Protein AF-A0A3D5Q5G3-F1 (afdb_monomer_lite)

Radius of gyration: 12.43 Å; chains: 1; bounding box: 27×20×36 Å

pLDDT: mean 92.08, std 9.96, range [55.62, 98.06]

Structure (mmCIF, N/CA/C/O backbone):
data_AF-A0A3D5Q5G3-F1
#
_entry.id   AF-A0A3D5Q5G3-F1
#
loop_
_atom_site.group_PDB
_atom_site.id
_atom_site.type_symbol
_atom_site.label_atom_id
_atom_site.label_alt_id
_atom_site.label_comp_id
_atom_site.label_asym_id
_atom_site.label_entity_id
_atom_site.label_seq_id
_atom_site.pdbx_PDB_ins_code
_atom_site.Cartn_x
_atom_site.Cartn_y
_atom_site.Cartn_z
_atom_site.occupancy
_atom_site.B_iso_or_equiv
_atom_site.auth_seq_id
_atom_site.auth_comp_id
_atom_site.auth_asym_id
_atom_site.auth_atom_id
_atom_site.pdbx_PDB_model_num
ATOM 1 N N . GLY A 1 1 ? 11.482 11.653 -7.507 1.00 66.12 1 GLY A N 1
ATOM 2 C CA . GLY A 1 1 ? 10.534 11.789 -6.381 1.00 66.12 1 GLY A CA 1
ATOM 3 C C . GLY A 1 1 ? 11.196 11.290 -5.114 1.00 66.12 1 GLY A C 1
ATOM 4 O O . GLY A 1 1 ? 12.143 10.528 -5.214 1.00 66.12 1 GLY A O 1
ATOM 5 N N . THR A 1 2 ? 10.734 11.714 -3.942 1.00 88.69 2 THR A N 1
ATOM 6 C CA . THR A 1 2 ? 11.377 11.427 -2.642 1.00 88.69 2 THR A CA 1
ATOM 7 C C . THR A 1 2 ? 11.090 10.029 -2.080 1.00 88.69 2 THR A C 1
ATOM 9 O O . THR A 1 2 ? 11.610 9.689 -1.027 1.00 88.69 2 THR A O 1
ATOM 12 N N . GLY A 1 3 ? 10.252 9.223 -2.743 1.00 87.12 3 GLY A N 1
ATOM 13 C CA . GLY A 1 3 ? 9.876 7.885 -2.262 1.00 87.12 3 GLY A CA 1
ATOM 14 C C . GLY A 1 3 ? 8.893 7.880 -1.084 1.00 87.12 3 GLY A C 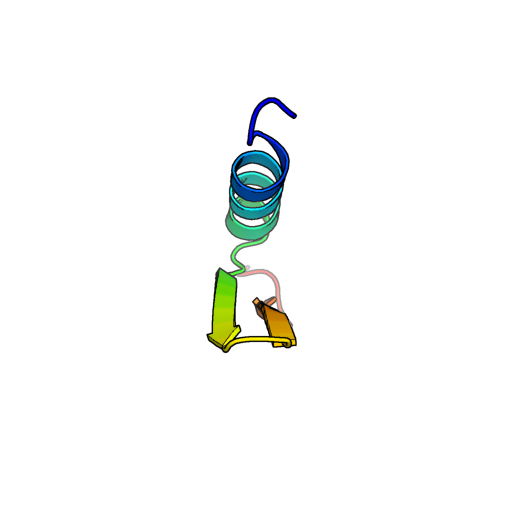1
ATOM 15 O O . GLY A 1 3 ? 8.603 6.823 -0.542 1.00 87.12 3 GLY A O 1
ATOM 16 N N . LEU A 1 4 ? 8.347 9.039 -0.702 1.00 94.06 4 LEU A N 1
ATOM 17 C CA . LEU A 1 4 ? 7.478 9.181 0.475 1.00 94.06 4 LEU A CA 1
ATOM 18 C C . LEU A 1 4 ? 6.043 8.670 0.275 1.00 94.06 4 LEU A C 1
ATOM 20 O O . LEU A 1 4 ? 5.318 8.505 1.248 1.00 94.06 4 LEU A O 1
ATOM 24 N N . GLY A 1 5 ? 5.608 8.435 -0.966 1.00 93.94 5 GLY A N 1
ATOM 25 C CA . GLY A 1 5 ? 4.221 8.047 -1.245 1.00 93.94 5 GLY A CA 1
ATOM 26 C C . GLY A 1 5 ? 3.819 6.755 -0.533 1.00 93.94 5 GLY A C 1
ATOM 27 O O . GLY A 1 5 ? 2.836 6.741 0.199 1.00 93.94 5 GLY A O 1
ATOM 28 N N . LEU A 1 6 ? 4.623 5.696 -0.676 1.00 93.75 6 LEU A N 1
ATOM 29 C CA . LEU A 1 6 ? 4.307 4.391 -0.095 1.00 93.75 6 LEU A CA 1
ATOM 30 C C . LEU A 1 6 ? 4.349 4.405 1.437 1.00 93.75 6 LEU A C 1
ATOM 32 O O . LEU A 1 6 ? 3.489 3.799 2.065 1.00 93.75 6 LEU A O 1
ATOM 36 N N . SER A 1 7 ? 5.298 5.123 2.044 1.00 94.00 7 SER A N 1
ATOM 37 C CA . SER A 1 7 ? 5.390 5.203 3.506 1.00 94.00 7 SER A CA 1
ATOM 38 C C . SER A 1 7 ? 4.224 5.982 4.119 1.00 94.00 7 SER A C 1
ATOM 40 O O . SER A 1 7 ? 3.701 5.581 5.158 1.00 94.00 7 SER A O 1
ATOM 42 N N . ILE A 1 8 ? 3.759 7.049 3.457 1.00 96.25 8 ILE A N 1
ATOM 43 C CA . ILE A 1 8 ? 2.542 7.769 3.855 1.00 96.25 8 ILE A CA 1
ATOM 44 C C . ILE A 1 8 ? 1.321 6.849 3.725 1.00 96.25 8 ILE A C 1
ATOM 46 O O . ILE A 1 8 ? 0.544 6.729 4.670 1.00 96.25 8 ILE A O 1
ATOM 50 N N . THR A 1 9 ? 1.175 6.155 2.592 1.00 96.31 9 THR A N 1
ATOM 51 C CA . THR A 1 9 ? 0.078 5.205 2.357 1.00 96.3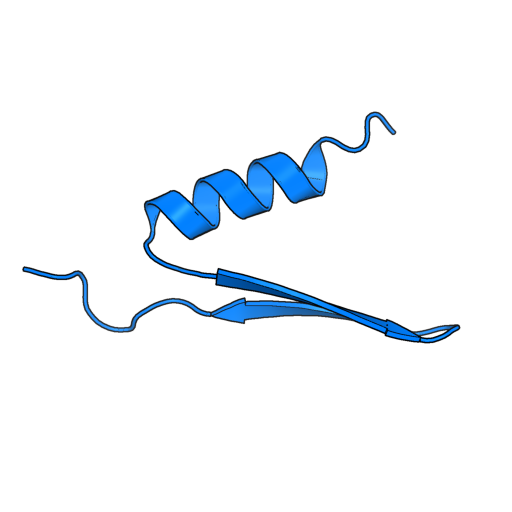1 9 THR A CA 1
ATOM 52 C C . THR A 1 9 ? 0.055 4.087 3.402 1.00 96.31 9 THR A C 1
ATOM 54 O O . THR A 1 9 ? -0.993 3.835 3.992 1.00 96.31 9 THR A O 1
ATOM 57 N N . GLN A 1 10 ? 1.202 3.467 3.696 1.00 95.94 10 GLN A N 1
ATOM 58 C CA . GLN A 1 10 ? 1.340 2.446 4.740 1.00 95.94 10 GLN A CA 1
ATOM 59 C C . GLN A 1 10 ? 0.939 2.975 6.120 1.00 95.94 10 GLN A C 1
ATOM 61 O O . GLN A 1 10 ? 0.235 2.287 6.856 1.00 95.94 10 GLN A O 1
ATOM 66 N N . SER A 1 11 ? 1.351 4.201 6.463 1.00 97.06 11 SER A N 1
ATOM 67 C CA . SER A 1 11 ? 1.013 4.812 7.750 1.00 97.06 11 SER A CA 1
ATOM 68 C C . SER A 1 11 ? -0.490 5.048 7.900 1.00 97.06 11 SER A C 1
ATOM 70 O O . SER A 1 11 ? -1.054 4.675 8.926 1.00 97.06 11 SER A O 1
ATOM 72 N N . ILE A 1 12 ? -1.143 5.612 6.878 1.00 96.88 12 ILE A N 1
ATOM 73 C CA . ILE A 1 12 ? -2.592 5.865 6.884 1.00 96.88 12 ILE A CA 1
ATOM 74 C C . ILE A 1 12 ? -3.356 4.544 6.992 1.00 96.88 12 ILE A C 1
ATOM 76 O O . ILE A 1 12 ? -4.207 4.386 7.859 1.00 96.88 12 ILE A O 1
ATOM 80 N N . ILE A 1 13 ? -3.024 3.566 6.150 1.00 96.50 13 ILE A N 1
ATOM 81 C CA . ILE A 1 13 ? -3.713 2.272 6.133 1.00 96.50 13 ILE A CA 1
ATOM 82 C C . ILE A 1 13 ? -3.549 1.543 7.473 1.00 96.50 13 ILE A C 1
ATOM 84 O O . ILE A 1 13 ? -4.526 1.019 8.002 1.00 96.50 13 ILE A O 1
ATOM 88 N N . GLY A 1 14 ? -2.355 1.581 8.073 1.00 95.19 14 GLY A N 1
ATOM 89 C CA . GLY A 1 14 ? -2.111 1.004 9.395 1.00 95.19 14 GLY A CA 1
ATOM 90 C C . GLY A 1 14 ? -2.921 1.666 10.518 1.00 95.19 14 GLY A C 1
ATOM 91 O O . GLY A 1 14 ? -3.386 0.967 11.416 1.00 95.19 14 GLY A O 1
ATOM 92 N N . GLN A 1 15 ? -3.154 2.986 10.458 1.00 95.81 15 GLN A N 1
ATOM 93 C CA . GLN A 1 15 ? -4.038 3.687 11.407 1.00 95.81 15 GLN A CA 1
ATOM 94 C C . GLN A 1 15 ? -5.497 3.225 11.302 1.00 95.81 15 GLN A C 1
ATOM 96 O O . GLN A 1 15 ? -6.207 3.234 12.301 1.00 95.81 15 GLN A O 1
ATOM 101 N N . HIS A 1 16 ? -5.922 2.777 10.121 1.00 94.25 16 HIS A N 1
ATOM 102 C CA . HIS A 1 16 ? -7.236 2.176 9.887 1.00 94.25 16 HIS A CA 1
ATOM 103 C C . HIS A 1 16 ? -7.243 0.650 10.074 1.00 94.25 16 HIS A C 1
ATOM 105 O O . HIS A 1 16 ? -8.152 -0.025 9.595 1.00 94.25 16 HIS A O 1
ATOM 111 N N . HIS A 1 17 ? -6.229 0.090 10.746 1.00 94.44 17 HIS A N 1
ATOM 112 C CA . HIS A 1 17 ? -6.075 -1.353 10.965 1.00 94.44 17 HIS A CA 1
ATOM 113 C C . HIS A 1 17 ? -6.078 -2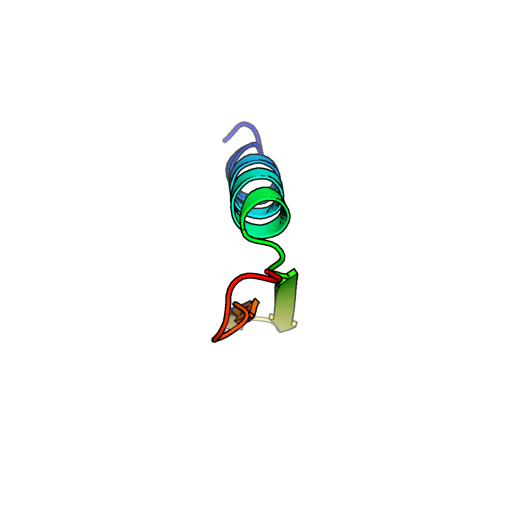.183 9.670 1.00 94.44 17 HIS A C 1
ATOM 115 O O . HIS A 1 17 ? -6.438 -3.360 9.672 1.00 94.44 17 HIS A O 1
ATOM 121 N N . GLY A 1 18 ? -5.690 -1.561 8.559 1.00 94.94 18 GLY A N 1
ATOM 122 C CA . GLY A 1 18 ? -5.557 -2.204 7.266 1.00 94.94 18 GLY A CA 1
ATOM 123 C C . GLY A 1 18 ? -4.129 -2.641 6.958 1.00 94.94 18 GLY A C 1
ATOM 124 O O . GLY A 1 18 ? -3.193 -2.435 7.734 1.00 94.94 18 GLY A O 1
ATOM 125 N N . LEU A 1 19 ? -3.959 -3.196 5.762 1.00 95.81 19 LEU A N 1
ATOM 126 C CA . LEU A 1 19 ? -2.682 -3.626 5.200 1.00 95.81 19 LEU A CA 1
ATOM 127 C C . LEU A 1 19 ? -2.563 -3.160 3.746 1.00 95.81 19 LEU A C 1
ATOM 129 O O . LEU A 1 19 ? -3.558 -3.105 3.025 1.00 95.81 19 LEU A O 1
ATOM 133 N N . VAL A 1 20 ? -1.343 -2.846 3.310 1.00 96.62 20 VAL 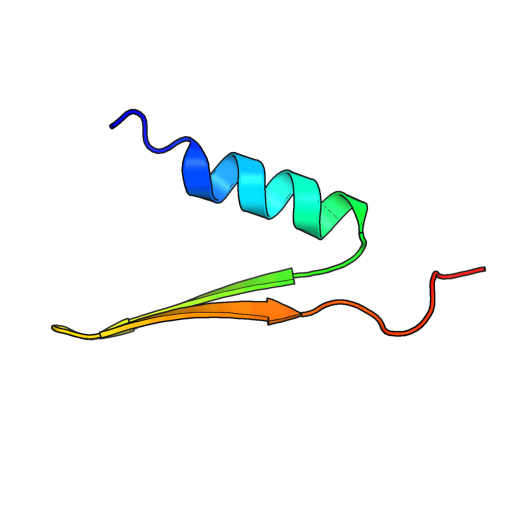A N 1
ATOM 134 C CA . VAL A 1 20 ? -1.022 -2.651 1.893 1.00 96.62 20 VAL A CA 1
ATOM 135 C C . VAL A 1 20 ? 0.080 -3.610 1.469 1.00 96.62 20 VAL A C 1
ATOM 137 O O . VAL A 1 20 ? 1.141 -3.658 2.090 1.00 96.62 20 VAL A O 1
ATOM 140 N N . GLU A 1 21 ? -0.178 -4.345 0.396 1.00 96.19 21 GLU A N 1
ATOM 141 C CA . GLU A 1 21 ? 0.762 -5.260 -0.244 1.00 96.19 21 GLU A CA 1
ATOM 142 C C . GLU A 1 21 ? 1.120 -4.760 -1.646 1.00 96.19 21 GLU A C 1
ATOM 144 O O . GLU A 1 21 ? 0.406 -3.952 -2.248 1.00 96.19 21 GLU A O 1
ATOM 149 N N . CYS A 1 22 ? 2.265 -5.211 -2.150 1.00 95.62 22 CYS A N 1
ATOM 150 C CA . CYS A 1 22 ? 2.762 -4.862 -3.472 1.00 95.62 22 CYS A CA 1
ATOM 151 C C . CYS A 1 22 ? 3.151 -6.144 -4.199 1.00 95.62 22 CYS A C 1
ATOM 153 O O . CYS A 1 22 ? 4.073 -6.845 -3.778 1.00 95.62 22 CYS A O 1
ATOM 155 N N . GLU A 1 23 ? 2.466 -6.411 -5.302 1.00 97.56 23 GLU A N 1
ATOM 156 C CA . GLU A 1 23 ? 2.814 -7.465 -6.241 1.00 97.56 23 GLU A CA 1
ATOM 157 C C . GLU A 1 23 ? 3.295 -6.802 -7.527 1.00 97.56 23 GLU A C 1
ATOM 159 O O . GLU A 1 23 ? 2.607 -5.963 -8.109 1.00 97.56 23 GLU A O 1
ATOM 164 N N . SER A 1 24 ? 4.506 -7.131 -7.976 1.00 97.25 24 SER A N 1
ATOM 165 C CA . SER A 1 24 ? 5.048 -6.523 -9.187 1.00 97.25 24 SER A CA 1
ATOM 166 C C . SER A 1 24 ? 5.790 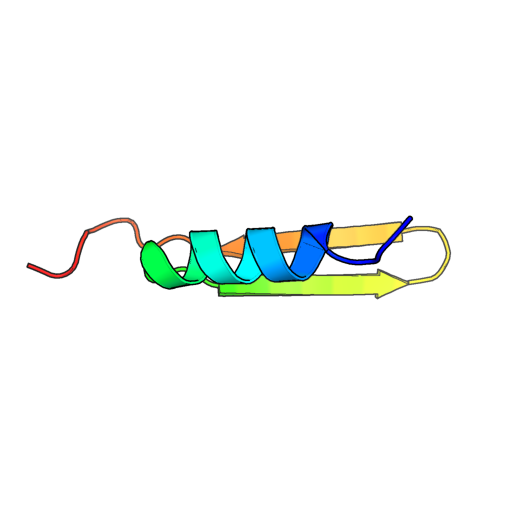-7.523 -10.046 1.00 97.25 24 SER A C 1
ATOM 168 O O . SER A 1 24 ? 6.657 -8.262 -9.585 1.00 97.25 24 SER A O 1
ATOM 170 N N . GLU A 1 25 ? 5.506 -7.434 -11.335 1.00 97.75 25 GLU A N 1
ATOM 171 C CA . GLU A 1 25 ? 6.203 -8.102 -12.421 1.00 97.75 25 GLU A CA 1
ATOM 172 C C . GLU A 1 25 ? 6.550 -7.073 -13.518 1.00 97.75 25 GLU A C 1
ATOM 174 O O . GLU A 1 25 ? 6.031 -5.952 -13.523 1.00 97.75 25 GLU A O 1
ATOM 179 N N . PRO A 1 26 ? 7.467 -7.369 -14.452 1.00 98.06 26 PRO A N 1
ATOM 180 C CA . PRO A 1 26 ? 7.772 -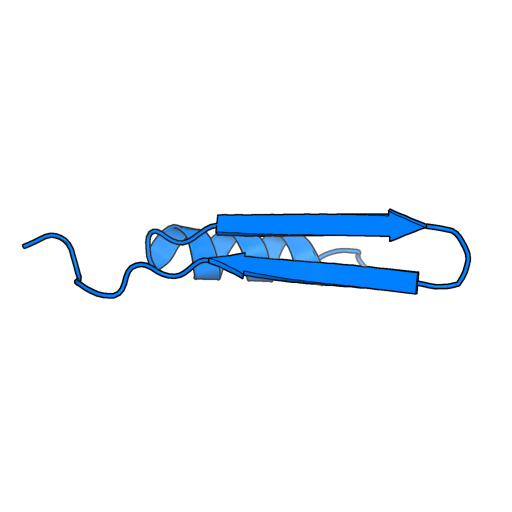6.444 -15.538 1.00 98.06 26 PRO A CA 1
ATOM 181 C C . PRO A 1 26 ? 6.518 -6.051 -16.337 1.00 98.06 26 PRO A C 1
ATOM 183 O O . PRO A 1 26 ? 5.851 -6.896 -16.924 1.00 98.06 26 PRO A O 1
ATOM 186 N N . GLY A 1 27 ? 6.213 -4.750 -16.380 1.00 97.75 27 GLY A N 1
ATOM 187 C CA . GLY A 1 27 ? 5.052 -4.209 -17.096 1.00 97.75 27 GLY A CA 1
ATOM 188 C C . GLY A 1 27 ? 3.745 -4.187 -16.297 1.00 97.75 27 GLY A C 1
ATOM 189 O O . GLY A 1 27 ? 2.757 -3.657 -16.806 1.00 97.75 27 GLY A O 1
ATOM 190 N N . LYS A 1 28 ? 3.733 -4.697 -15.058 1.00 97.69 28 LYS A N 1
ATOM 191 C CA . LYS A 1 28 ? 2.552 -4.685 -14.192 1.00 97.69 28 LYS A CA 1
ATOM 192 C C . LYS A 1 28 ? 2.933 -4.571 -12.715 1.00 97.69 28 LYS A C 1
ATOM 194 O O . LYS A 1 28 ? 3.705 -5.364 -12.185 1.00 97.69 28 LYS A O 1
ATOM 199 N N . THR A 1 29 ? 2.344 -3.599 -12.036 1.00 97.38 29 THR A N 1
ATOM 200 C CA . THR A 1 29 ? 2.509 -3.415 -10.595 1.00 97.38 29 THR A CA 1
ATOM 201 C C . THR A 1 29 ? 1.139 -3.194 -9.988 1.00 97.38 29 THR A C 1
ATOM 203 O O . THR A 1 29 ? 0.472 -2.218 -10.328 1.00 97.38 29 THR A O 1
ATOM 206 N N . ASP A 1 30 ? 0.756 -4.080 -9.080 1.00 97.75 30 ASP A N 1
ATOM 207 C CA . ASP A 1 30 ? -0.489 -4.012 -8.335 1.00 97.75 30 ASP A CA 1
ATOM 208 C C . ASP A 1 30 ? -0.179 -3.646 -6.877 1.00 97.75 30 ASP A C 1
ATOM 210 O O . ASP A 1 30 ? 0.632 -4.284 -6.203 1.00 97.75 30 ASP A O 1
ATOM 214 N N . PHE A 1 31 ? -0.841 -2.599 -6.385 1.00 97.00 31 PHE A N 1
ATOM 215 C CA . PHE A 1 31 ? -0.871 -2.263 -4.963 1.00 97.00 31 PHE A CA 1
ATOM 216 C C . PHE A 1 31 ? -2.233 -2.668 -4.414 1.00 97.00 31 PHE A C 1
ATOM 218 O O . PHE A 1 31 ? -3.263 -2.182 -4.883 1.00 97.00 31 PHE A O 1
ATOM 225 N N . ILE A 1 32 ? -2.234 -3.555 -3.427 1.00 97.62 32 ILE A N 1
ATOM 226 C CA . ILE A 1 32 ? -3.441 -4.198 -2.913 1.00 97.62 32 ILE A CA 1
ATOM 227 C C . ILE A 1 32 ? -3.681 -3.680 -1.501 1.00 97.62 32 ILE A C 1
ATOM 229 O O . ILE A 1 32 ? -2.787 -3.741 -0.661 1.00 97.62 32 ILE A O 1
ATOM 233 N N . VAL A 1 33 ? -4.875 -3.147 -1.241 1.00 96.88 33 VAL A N 1
ATOM 234 C CA . VAL A 1 33 ? -5.241 -2.581 0.062 1.00 96.88 33 VAL A CA 1
ATOM 235 C C . VAL A 1 33 ? -6.324 -3.434 0.706 1.00 96.88 33 VAL A C 1
ATOM 237 O O . VAL A 1 33 ? -7.406 -3.602 0.146 1.00 96.88 33 VAL A O 1
ATOM 240 N N . PHE A 1 34 ? -6.043 -3.919 1.910 1.00 96.62 34 PHE A N 1
ATOM 241 C CA . PHE A 1 34 ? -6.991 -4.628 2.757 1.00 96.62 34 PHE A CA 1
ATOM 242 C C . PHE A 1 34 ? -7.449 -3.697 3.873 1.00 96.62 34 PHE A C 1
ATOM 244 O O . PHE A 1 34 ? -6.624 -3.172 4.619 1.00 96.62 34 PHE A O 1
ATOM 251 N N . LEU A 1 35 ? -8.761 -3.504 3.993 1.00 95.69 35 LEU A N 1
ATOM 252 C CA . LEU A 1 35 ? -9.374 -2.753 5.086 1.00 95.69 35 LEU A CA 1
ATOM 253 C C . LEU A 1 35 ? -10.359 -3.661 5.830 1.00 95.69 35 LEU A C 1
ATOM 255 O O . LEU A 1 35 ? -11.112 -4.393 5.178 1.00 95.69 35 LEU A O 1
ATOM 259 N N . PRO A 1 36 ? -10.371 -3.633 7.170 1.00 94.00 36 PRO A N 1
ATOM 260 C CA . PRO A 1 36 ? -11.380 -4.344 7.942 1.00 94.00 36 PRO A CA 1
ATOM 261 C C . PRO A 1 36 ? -12.768 -3.730 7.700 1.00 94.00 36 PRO A C 1
ATOM 263 O O . PRO A 1 36 ? -12.906 -2.519 7.544 1.00 94.00 36 PRO A O 1
ATOM 266 N N . LEU A 1 37 ? -13.806 -4.572 7.662 1.00 89.62 37 LEU A N 1
ATOM 267 C CA . LEU A 1 37 ? -15.197 -4.132 7.458 1.00 89.62 37 LEU A CA 1
ATOM 268 C C . LEU A 1 37 ? -15.845 -3.576 8.734 1.00 89.62 37 LEU A C 1
ATOM 270 O O . LEU A 1 37 ? -16.819 -2.832 8.652 1.00 89.62 37 LEU A O 1
ATOM 274 N N . GLU A 1 38 ? -15.311 -3.935 9.899 1.00 82.81 38 GLU A N 1
ATOM 275 C CA . GLU A 1 38 ? -15.772 -3.473 11.203 1.00 82.81 38 GLU A CA 1
ATOM 276 C C . GLU A 1 38 ? -14.591 -2.849 11.951 1.00 82.81 38 GLU A C 1
ATOM 278 O O . GLU A 1 38 ? -13.505 -3.433 12.008 1.00 82.81 38 GLU A O 1
ATOM 283 N N . GLU A 1 39 ? -14.791 -1.664 12.528 1.00 69.12 39 GLU A N 1
ATOM 284 C CA . GLU A 1 39 ? -13.853 -1.133 13.515 1.00 69.12 39 GLU A CA 1
ATOM 285 C C . GLU A 1 39 ? -13.915 -2.033 14.751 1.00 69.12 39 GLU A C 1
ATOM 287 O O . GLU A 1 39 ? -15.004 -2.324 15.257 1.00 69.12 39 GLU A O 1
ATOM 292 N N . ASN A 1 40 ? -12.753 -2.496 15.226 1.00 63.66 40 ASN A N 1
ATOM 293 C CA . ASN A 1 40 ? -12.662 -3.166 16.520 1.00 63.66 40 ASN A CA 1
ATOM 294 C C . ASN A 1 40 ? -13.321 -2.255 17.567 1.00 63.66 40 ASN A C 1
ATOM 296 O O . ASN A 1 40 ? -12.835 -1.150 17.809 1.00 63.66 40 ASN A O 1
ATOM 300 N N . LYS A 1 41 ? -14.448 -2.704 18.128 1.00 55.62 41 LYS A N 1
ATOM 301 C CA . LYS A 1 41 ? -15.086 -2.058 19.279 1.00 55.62 41 LYS A CA 1
ATOM 302 C C . LYS A 1 41 ? -14.183 -2.096 20.503 1.00 55.62 41 LYS A C 1
ATOM 304 O O . LYS A 1 41 ? -13.528 -3.143 20.709 1.00 55.62 41 LYS A O 1
#

Foldseek 3Di:
DPPCPVVVVQVVLVVQVKDWDWDDDVPDIDIDIGGDPDDDD

Sequence (41 aa):
GTGLGLSITQSIIGQHHGLVECESEPGKTDFIVFLPLEENK

Secondary structure (DSSP, 8-state):
--SHHHHHHHHHHHHTT-EEEEEEETTEEEEEEE--SS---